Protein AF-A0A958FQG0-F1 (afdb_monomer_lite)

Structure (mmCIF, N/CA/C/O backbone):
data_AF-A0A958FQG0-F1
#
_entry.id   AF-A0A958FQG0-F1
#
loop_
_atom_site.group_PDB
_atom_site.id
_atom_site.type_symbol
_atom_site.label_atom_id
_atom_site.label_alt_id
_atom_site.label_comp_id
_atom_site.label_asym_id
_atom_site.label_entity_id
_atom_site.label_seq_id
_atom_site.pdbx_PDB_ins_code
_atom_site.Cartn_x
_atom_site.Cartn_y
_atom_site.Cartn_z
_atom_site.occupancy
_atom_site.B_iso_or_equiv
_atom_site.auth_seq_id
_atom_site.auth_comp_id
_atom_site.auth_asym_id
_atom_site.auth_atom_id
_atom_site.pdbx_PDB_model_num
ATOM 1 N N . MET A 1 1 ? -2.776 20.178 32.413 1.00 52.12 1 MET A N 1
ATOM 2 C CA . MET A 1 1 ? -3.729 19.275 31.734 1.00 52.12 1 MET A CA 1
ATOM 3 C C . MET A 1 1 ? -2.965 18.573 30.628 1.00 52.12 1 MET A C 1
ATOM 5 O O . MET A 1 1 ? -2.320 19.268 29.855 1.00 52.12 1 MET A O 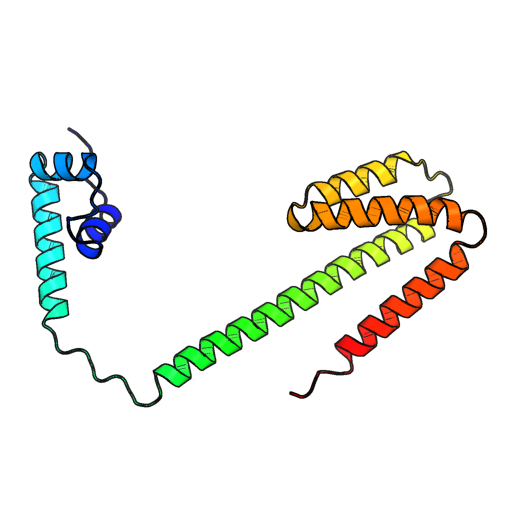1
ATOM 9 N N . ARG A 1 2 ? -2.930 17.236 30.614 1.00 77.69 2 ARG A N 1
ATOM 10 C CA . ARG A 1 2 ? -2.395 16.490 29.461 1.00 77.69 2 ARG A CA 1
ATOM 11 C C . ARG A 1 2 ? -3.427 16.570 28.328 1.00 77.69 2 ARG A C 1
ATOM 13 O O . ARG A 1 2 ? -4.616 16.647 28.629 1.00 77.69 2 ARG A O 1
ATOM 20 N N . ALA A 1 3 ? -2.978 16.601 27.076 1.00 94.31 3 ALA A N 1
ATOM 21 C CA . ALA A 1 3 ? -3.877 16.537 25.923 1.00 94.31 3 ALA A CA 1
ATOM 22 C C . ALA A 1 3 ? -4.661 15.210 25.934 1.00 94.31 3 ALA A C 1
ATOM 24 O O . ALA A 1 3 ? -4.135 14.198 26.403 1.00 94.31 3 ALA A O 1
ATOM 25 N N . HIS A 1 4 ? -5.914 15.236 25.474 1.00 97.81 4 HIS A N 1
ATOM 26 C CA . HIS A 1 4 ? -6.732 14.035 25.279 1.00 97.81 4 HIS A CA 1
ATOM 27 C C . HIS A 1 4 ? -6.215 13.215 24.089 1.00 97.81 4 HIS A C 1
ATOM 29 O O . HIS A 1 4 ? -5.523 13.756 23.227 1.00 97.81 4 HIS A O 1
ATOM 35 N N . LEU A 1 5 ? -6.553 11.923 24.060 1.00 97.31 5 LEU A N 1
ATOM 36 C CA . LEU A 1 5 ? -6.308 11.064 22.899 1.00 97.31 5 LEU A CA 1
ATOM 37 C C . LEU A 1 5 ? -7.131 11.545 21.698 1.00 97.31 5 LEU A C 1
ATOM 39 O O . LEU A 1 5 ? -8.229 12.077 21.881 1.00 97.31 5 LEU A O 1
ATOM 43 N N . THR A 1 6 ? -6.601 11.360 20.491 1.00 97.56 6 THR A N 1
ATOM 44 C CA . THR A 1 6 ? -7.351 11.642 19.260 1.00 97.56 6 THR A CA 1
ATOM 45 C C . THR A 1 6 ? -8.361 10.532 18.976 1.00 97.56 6 THR A C 1
ATOM 47 O O . THR A 1 6 ? -8.247 9.426 19.511 1.00 97.56 6 THR A O 1
ATOM 50 N N . ASP A 1 7 ? -9.350 10.812 18.128 1.00 97.38 7 ASP A N 1
ATOM 51 C CA . ASP A 1 7 ? -10.359 9.817 17.755 1.00 97.38 7 ASP A CA 1
ATOM 52 C C . ASP A 1 7 ? -9.730 8.589 17.083 1.00 97.38 7 ASP A C 1
ATOM 54 O O . ASP A 1 7 ? -10.146 7.467 17.363 1.00 97.38 7 ASP A O 1
ATOM 58 N N . GLU A 1 8 ? -8.672 8.776 16.291 1.00 96.25 8 GLU A N 1
ATOM 59 C CA . GLU A 1 8 ? -7.933 7.687 15.646 1.00 96.25 8 GLU A CA 1
ATOM 60 C C . GLU A 1 8 ? -7.282 6.760 16.680 1.00 96.25 8 GLU A C 1
ATOM 62 O O . GLU A 1 8 ? -7.402 5.542 16.579 1.00 96.25 8 GLU A O 1
ATOM 67 N N . GLN A 1 9 ? -6.654 7.325 17.718 1.00 96.06 9 GLN A N 1
ATOM 68 C CA . GLN A 1 9 ? -6.053 6.542 18.803 1.00 96.06 9 GLN A CA 1
ATOM 69 C C . GLN A 1 9 ? -7.119 5.798 19.613 1.00 96.06 9 GLN A C 1
ATOM 71 O O . GLN A 1 9 ? -6.932 4.645 19.994 1.00 96.06 9 GLN A O 1
ATOM 76 N N . LEU A 1 10 ? -8.251 6.452 19.889 1.00 97.06 10 LEU A N 1
ATOM 77 C CA . LEU A 1 10 ? -9.376 5.833 20.589 1.00 97.06 10 LEU A CA 1
ATOM 78 C C . LEU A 1 10 ? -9.968 4.669 19.786 1.00 97.06 10 LEU A C 1
ATOM 80 O O . LEU A 1 10 ? -10.309 3.646 20.380 1.00 97.06 10 LEU A O 1
ATOM 84 N N . GLN A 1 11 ? -10.072 4.810 18.463 1.00 95.25 11 GLN A N 1
ATOM 85 C CA . GLN A 1 11 ? -10.548 3.761 17.567 1.00 95.25 11 GLN A CA 1
ATOM 86 C C . GLN A 1 11 ? -9.555 2.593 17.490 1.00 95.25 11 GLN A C 1
ATOM 88 O O . GLN A 1 11 ? -9.954 1.447 17.671 1.00 95.25 11 GLN A O 1
ATOM 93 N N . GLU A 1 12 ? -8.258 2.871 17.360 1.00 94.88 12 GLU A N 1
ATOM 94 C CA . GLU A 1 12 ? -7.207 1.845 17.350 1.00 94.88 12 GLU A CA 1
ATOM 95 C C . GLU A 1 12 ? -7.197 0.992 18.636 1.00 94.88 12 GLU A C 1
ATOM 97 O O . GLU A 1 12 ? -7.002 -0.224 18.586 1.00 94.88 12 GLU A O 1
ATOM 102 N N . ILE A 1 13 ? -7.472 1.605 19.795 1.00 95.88 13 ILE A N 1
ATOM 103 C CA . ILE A 1 13 ? -7.619 0.909 21.089 1.00 95.88 13 ILE A CA 1
ATOM 104 C C . ILE A 1 13 ? -8.844 -0.017 21.113 1.00 95.88 13 ILE A C 1
ATOM 106 O O . ILE A 1 13 ? -8.856 -1.019 21.834 1.00 95.88 13 ILE A O 1
ATOM 110 N N . VAL A 1 14 ? -9.912 0.346 20.404 1.00 96.00 14 VAL A N 1
ATOM 111 C CA . VAL A 1 14 ? -11.143 -0.452 20.322 1.00 96.00 14 VAL A CA 1
ATOM 112 C C . VAL A 1 14 ? -10.948 -1.624 19.363 1.00 96.00 14 VAL A C 1
ATOM 114 O O . VAL A 1 14 ? -11.380 -2.727 19.691 1.00 96.00 14 VAL A O 1
ATOM 117 N N . ASP A 1 15 ? -10.253 -1.401 18.248 1.00 93.44 15 ASP A N 1
ATOM 118 C CA . ASP A 1 15 ? -10.048 -2.391 17.187 1.00 93.44 15 ASP A CA 1
ATOM 119 C C . ASP A 1 15 ? -9.046 -3.497 17.573 1.00 93.44 15 ASP A C 1
ATOM 121 O O . ASP A 1 15 ? -9.257 -4.661 17.236 1.00 93.44 15 ASP A O 1
ATOM 125 N N . ASN A 1 16 ? -7.974 -3.173 18.308 1.00 90.50 16 ASN A N 1
ATOM 126 C CA . ASN A 1 16 ? -6.893 -4.126 18.623 1.00 90.50 16 ASN A CA 1
ATOM 127 C C . ASN A 1 16 ? -7.107 -4.977 19.889 1.00 90.50 16 ASN A C 1
ATOM 129 O O . ASN A 1 16 ? -6.245 -5.795 20.225 1.00 90.50 16 ASN A O 1
ATOM 133 N N . ASP A 1 17 ? -8.232 -4.784 20.587 1.00 75.56 17 ASP A N 1
ATOM 134 C CA . ASP A 1 17 ? -8.474 -5.256 21.957 1.00 75.56 17 ASP A CA 1
ATOM 135 C C . ASP A 1 17 ? -7.384 -4.760 22.950 1.00 75.56 17 ASP A C 1
ATOM 137 O O . ASP A 1 17 ? -6.263 -4.404 22.587 1.00 75.56 17 ASP A O 1
ATOM 141 N N . LEU A 1 18 ? -7.672 -4.672 24.254 1.00 74.00 18 LEU A N 1
ATOM 142 C CA . LEU A 1 18 ? -6.762 -3.998 25.216 1.00 74.00 18 LEU A CA 1
ATOM 143 C C . LEU A 1 18 ? -5.366 -4.631 25.361 1.00 74.00 18 LEU A C 1
ATOM 145 O O . LEU A 1 18 ? -4.506 -4.065 26.035 1.00 74.00 18 LEU A O 1
ATOM 149 N N . GLN A 1 19 ? -5.144 -5.809 24.783 1.00 79.12 19 GLN A N 1
ATOM 150 C CA . GLN A 1 19 ? -3.946 -6.612 25.012 1.00 79.12 19 GLN A CA 1
ATOM 151 C C . GLN A 1 19 ? -2.683 -6.008 24.388 1.00 79.12 19 GLN A C 1
ATOM 153 O O . GLN A 1 19 ? -1.595 -6.245 24.906 1.00 79.12 19 GLN A O 1
ATOM 158 N N . ASN A 1 20 ? -2.822 -5.193 23.338 1.00 85.56 20 ASN A N 1
ATOM 159 C CA . ASN A 1 20 ? -1.689 -4.627 22.595 1.00 85.56 20 ASN A CA 1
ATOM 160 C C . ASN A 1 20 ? -1.551 -3.106 22.747 1.00 85.56 20 ASN A C 1
ATOM 162 O O . ASN A 1 20 ? -0.845 -2.466 21.973 1.00 85.56 20 ASN A O 1
ATOM 166 N N . VAL A 1 21 ? -2.224 -2.510 23.732 1.00 89.75 21 VAL A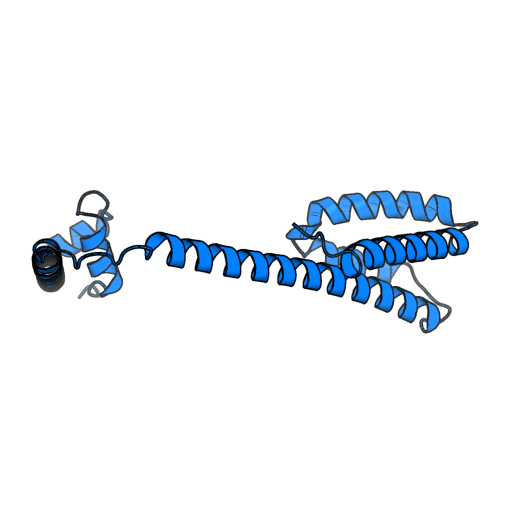 N 1
ATOM 167 C CA . VAL A 1 21 ? -2.178 -1.060 23.941 1.00 89.75 21 VAL A CA 1
ATOM 168 C C . VAL A 1 21 ? -0.871 -0.671 24.628 1.00 89.75 21 VAL A C 1
ATOM 170 O O . VAL A 1 21 ? -0.484 -1.262 25.638 1.00 89.75 21 VAL A O 1
ATOM 173 N N . GLU A 1 22 ? -0.207 0.361 24.106 1.00 93.81 22 GLU A N 1
ATOM 174 C CA . GLU A 1 22 ? 1.016 0.899 24.697 1.00 93.81 22 GLU A CA 1
ATOM 175 C C . GLU A 1 22 ? 0.810 1.263 26.185 1.00 93.81 22 GLU A C 1
ATOM 177 O O . GLU A 1 22 ? -0.234 1.812 26.565 1.00 93.81 22 GLU A O 1
ATOM 182 N N . PRO A 1 23 ? 1.795 0.999 27.064 1.00 93.94 23 PRO A N 1
ATOM 183 C CA . PRO A 1 23 ? 1.649 1.215 28.506 1.00 93.94 23 PRO A CA 1
ATOM 184 C C . PRO A 1 23 ? 1.337 2.676 28.865 1.00 93.94 23 PRO A C 1
ATOM 186 O O . PRO A 1 23 ? 0.618 2.931 29.832 1.00 93.94 23 PRO A O 1
ATOM 189 N N . GLU A 1 24 ? 1.824 3.633 28.070 1.00 94.69 24 GLU A N 1
ATOM 190 C CA . GLU A 1 24 ? 1.555 5.065 28.242 1.00 94.69 24 GLU A CA 1
ATOM 191 C C . GLU A 1 24 ? 0.078 5.409 28.009 1.00 94.69 24 GLU A C 1
ATOM 193 O O . GLU A 1 24 ? -0.525 6.154 28.789 1.00 94.69 24 GLU A O 1
ATOM 198 N N . ILE A 1 25 ? -0.533 4.814 26.982 1.00 94.94 25 ILE A N 1
ATOM 199 C CA . ILE A 1 25 ? -1.955 4.976 26.666 1.00 94.94 25 ILE A CA 1
ATOM 200 C C . ILE A 1 25 ? -2.806 4.342 27.766 1.00 94.94 25 ILE A C 1
ATOM 202 O O . ILE A 1 25 ? -3.765 4.953 28.240 1.00 94.94 25 ILE A O 1
ATOM 206 N N . ASN A 1 26 ? -2.433 3.154 28.247 1.00 94.19 26 ASN A N 1
ATOM 207 C CA . ASN A 1 26 ? -3.147 2.511 29.349 1.00 94.19 26 ASN A CA 1
ATOM 208 C C . ASN A 1 26 ? -3.083 3.363 30.635 1.00 94.19 26 ASN A C 1
ATOM 210 O O . ASN A 1 26 ? -4.098 3.587 31.296 1.00 94.19 26 ASN A O 1
ATOM 214 N N . GLN A 1 27 ? -1.915 3.935 30.950 1.00 95.00 27 GLN A N 1
ATOM 215 C CA . GLN A 1 27 ? -1.771 4.883 32.058 1.00 95.00 27 GLN A CA 1
ATOM 216 C C . GLN A 1 27 ? -2.622 6.152 31.851 1.00 95.00 27 GLN A C 1
ATOM 218 O O . GLN A 1 27 ? -3.194 6.689 32.809 1.00 95.00 27 GLN A O 1
ATOM 223 N N . HIS A 1 28 ? -2.738 6.644 30.613 1.00 96.38 28 HIS A N 1
ATOM 224 C CA . HIS A 1 28 ? -3.623 7.760 30.285 1.00 96.38 28 HIS A CA 1
ATOM 225 C C . HIS A 1 28 ? -5.089 7.404 30.556 1.00 96.38 28 HIS A C 1
ATOM 227 O O . HIS A 1 28 ? -5.767 8.152 31.255 1.00 96.38 28 HIS A O 1
ATOM 233 N N . LEU A 1 29 ? -5.571 6.252 30.084 1.00 95.81 29 LEU A N 1
ATOM 234 C CA . LEU A 1 29 ? -6.950 5.804 30.313 1.00 95.81 29 LEU A CA 1
ATOM 235 C C . LEU A 1 29 ? -7.258 5.655 31.812 1.00 95.81 29 LEU A C 1
ATOM 237 O O . LEU A 1 29 ? -8.305 6.098 32.281 1.00 95.81 29 LEU A O 1
ATOM 241 N N . GLN A 1 30 ? -6.311 5.146 32.604 1.00 95.81 30 GLN A N 1
ATOM 242 C CA . GLN A 1 30 ? -6.467 5.046 34.061 1.00 95.81 30 GLN A CA 1
ATOM 243 C C . GLN A 1 30 ? -6.596 6.407 34.766 1.00 95.81 30 GLN A C 1
ATOM 245 O O . GLN A 1 30 ? -7.187 6.482 35.842 1.00 95.81 30 GLN A O 1
ATOM 250 N N . SER A 1 31 ? -6.047 7.479 34.187 1.00 96.88 31 SER A N 1
ATOM 251 C CA . SER A 1 31 ? -6.017 8.814 34.805 1.00 96.88 31 SER A CA 1
ATOM 252 C C . SER A 1 31 ? -6.988 9.823 34.184 1.00 96.88 31 SER A C 1
ATOM 254 O O . SER A 1 31 ? -7.321 10.822 34.824 1.00 96.88 31 SER A O 1
ATOM 256 N N . CYS A 1 32 ? -7.471 9.581 32.965 1.00 97.81 32 CYS A N 1
ATOM 257 C CA . CYS A 1 32 ? -8.321 10.494 32.212 1.00 97.81 32 CYS A CA 1
ATOM 258 C C . CYS A 1 32 ? -9.736 9.927 32.046 1.00 97.81 32 CYS A C 1
ATOM 260 O O . CYS A 1 32 ? -10.010 9.114 31.161 1.00 97.81 32 CYS A O 1
ATOM 262 N N . TRP A 1 33 ? -10.664 10.401 32.882 1.00 97.50 33 TRP A N 1
ATOM 263 C CA . TRP A 1 33 ? -12.060 9.953 32.860 1.00 97.50 33 TRP A CA 1
ATOM 264 C C . TRP A 1 33 ? -12.743 10.170 31.499 1.00 97.50 33 TRP A C 1
ATOM 266 O O . TRP A 1 33 ? -13.483 9.300 31.048 1.00 97.50 33 TRP A O 1
ATOM 276 N N . HIS A 1 34 ? -12.458 11.287 30.820 1.00 97.56 34 HIS A N 1
ATOM 277 C CA . HIS A 1 34 ? -13.062 11.612 29.525 1.00 97.56 34 HIS A CA 1
ATOM 278 C C . HIS A 1 34 ? -12.710 10.584 28.440 1.00 97.56 34 HIS A C 1
ATOM 280 O O . HIS A 1 34 ? -13.611 10.002 27.840 1.00 97.56 34 HIS A O 1
ATOM 286 N N . CYS A 1 35 ? -11.419 10.290 28.253 1.00 97.62 35 CYS A N 1
ATOM 287 C CA . CYS A 1 35 ? -10.973 9.316 27.255 1.00 97.62 35 CYS A CA 1
ATOM 288 C C . CYS A 1 35 ? -11.477 7.904 27.583 1.00 97.62 35 CYS A C 1
ATOM 290 O O . CYS A 1 35 ? -11.895 7.175 26.690 1.00 97.62 35 CYS A O 1
ATOM 292 N N . THR A 1 36 ? -11.541 7.536 28.867 1.00 97.62 36 THR A N 1
ATOM 293 C CA . THR A 1 36 ? -12.136 6.259 29.289 1.00 97.62 36 THR A CA 1
ATOM 294 C C . THR A 1 36 ? -13.619 6.155 28.936 1.00 97.62 36 THR A C 1
ATOM 296 O O . THR A 1 36 ? -14.055 5.108 28.460 1.00 97.62 36 THR A O 1
ATOM 299 N N . GLN A 1 37 ? -14.398 7.225 29.120 1.00 98.38 37 GLN A N 1
ATOM 300 C CA . GLN A 1 37 ? -15.801 7.247 28.695 1.00 98.38 37 GLN A CA 1
ATOM 301 C C . GLN A 1 37 ? -15.940 7.124 27.171 1.00 98.38 37 GLN A C 1
ATOM 303 O O . GLN A 1 37 ? -16.784 6.360 26.710 1.00 98.38 37 GLN A O 1
ATOM 308 N N . GLN A 1 38 ? -15.095 7.802 26.388 1.00 98.12 38 GLN A N 1
ATOM 309 C CA . GLN A 1 38 ? -15.124 7.700 24.923 1.00 98.12 38 GLN A CA 1
ATOM 310 C C . GLN A 1 38 ? -14.796 6.282 24.432 1.00 98.12 38 GLN A C 1
ATOM 312 O O . GLN A 1 38 ? -15.541 5.731 23.625 1.00 98.12 38 GLN A O 1
ATOM 317 N N . VAL A 1 39 ? -13.759 5.634 24.983 1.00 97.50 39 VAL A N 1
ATOM 318 C CA . VAL A 1 39 ? -13.450 4.226 24.659 1.00 97.50 39 VAL A CA 1
ATOM 319 C C . VAL A 1 39 ? -14.635 3.313 24.988 1.00 97.50 39 VAL A C 1
ATOM 321 O O . VAL A 1 39 ? -14.971 2.426 24.207 1.00 97.50 39 VAL A O 1
ATOM 324 N N . GLN A 1 40 ? -15.302 3.519 26.129 1.00 97.06 40 GLN A N 1
ATOM 325 C CA . GLN A 1 40 ? -16.489 2.737 26.495 1.00 97.06 40 GLN A CA 1
ATOM 326 C C . GLN A 1 40 ? -17.647 2.941 25.509 1.00 97.06 40 GLN A C 1
ATOM 328 O O . GLN A 1 40 ? -18.314 1.969 25.156 1.00 97.06 40 GLN A O 1
ATOM 333 N N . GLN A 1 41 ? -17.865 4.170 25.034 1.00 97.69 41 GLN A N 1
ATOM 334 C CA . GLN A 1 41 ? -18.877 4.473 24.019 1.00 97.69 41 GLN A CA 1
ATOM 335 C C . GLN A 1 41 ? -18.565 3.789 22.685 1.00 97.69 41 GLN A C 1
ATOM 337 O O . GLN A 1 41 ? -19.437 3.118 22.136 1.00 97.69 41 GLN A O 1
ATOM 342 N N . TYR A 1 42 ? -17.325 3.873 22.197 1.00 97.19 42 TYR A N 1
ATOM 343 C CA . TYR A 1 42 ? -16.920 3.178 20.972 1.00 97.19 42 TYR A CA 1
ATOM 344 C C . TYR A 1 42 ? -17.035 1.659 21.098 1.00 97.19 42 TYR A C 1
ATOM 346 O O . TYR A 1 42 ? -17.543 1.015 20.184 1.00 97.19 42 TYR A O 1
ATOM 354 N N . ARG A 1 43 ? -16.687 1.074 22.250 1.00 95.88 43 ARG A N 1
ATOM 355 C CA . ARG A 1 43 ? -16.922 -0.360 22.503 1.00 95.88 43 ARG A CA 1
ATOM 356 C C . ARG A 1 43 ? -18.394 -0.730 22.498 1.00 95.88 43 ARG A C 1
ATOM 358 O O . ARG A 1 43 ? -18.751 -1.785 21.985 1.00 95.88 43 ARG A O 1
ATOM 365 N N . MET A 1 44 ? -19.247 0.111 23.076 1.00 96.44 44 MET A N 1
ATOM 366 C CA . MET A 1 44 ? -20.688 -0.117 23.066 1.00 96.44 44 MET A CA 1
ATOM 367 C C . MET A 1 44 ? -21.236 -0.095 21.636 1.00 96.44 44 MET A C 1
ATOM 369 O O . MET A 1 44 ? -21.997 -0.988 21.278 1.00 96.44 44 MET A O 1
ATOM 373 N N . ILE A 1 45 ? -20.819 0.873 20.816 1.00 96.00 45 ILE A N 1
ATOM 374 C CA . ILE A 1 45 ? -21.205 0.956 19.400 1.00 96.00 45 ILE A CA 1
ATOM 375 C C . ILE A 1 45 ? -20.687 -0.262 18.631 1.00 96.00 45 ILE A C 1
ATOM 377 O O . ILE A 1 45 ? -21.470 -0.925 17.963 1.00 96.00 45 ILE A O 1
ATOM 381 N N . SER A 1 46 ? -19.402 -0.596 18.774 1.00 94.75 46 SER A N 1
ATOM 382 C CA . SER A 1 46 ? -18.787 -1.768 18.139 1.00 94.75 46 SER A CA 1
ATOM 383 C C . SER A 1 46 ? -19.532 -3.057 18.496 1.00 94.75 46 SER A C 1
ATOM 385 O O . SER A 1 46 ? -19.847 -3.852 17.617 1.00 94.75 46 SER A O 1
ATOM 387 N N . LYS A 1 47 ? -19.937 -3.218 19.762 1.00 94.56 47 LYS A N 1
ATOM 388 C CA . LYS A 1 47 ? -20.752 -4.356 20.195 1.00 94.56 47 LYS A CA 1
ATOM 389 C C . LYS A 1 47 ? -22.138 -4.376 19.546 1.00 94.56 47 LYS A C 1
ATOM 391 O O . LYS A 1 47 ? -22.561 -5.426 19.085 1.00 94.56 47 LYS A O 1
ATOM 396 N N . ILE A 1 48 ? -22.832 -3.237 19.493 1.00 95.31 48 ILE A N 1
ATOM 397 C CA . ILE A 1 48 ? -24.143 -3.142 18.827 1.00 95.31 48 ILE A CA 1
ATOM 398 C C . ILE A 1 48 ? -24.020 -3.526 17.349 1.00 95.31 48 ILE A C 1
ATOM 400 O O . ILE A 1 48 ? -24.862 -4.257 16.844 1.00 95.31 48 ILE A O 1
ATOM 404 N N . LEU A 1 49 ? -22.962 -3.068 16.675 1.00 92.75 49 LEU A N 1
ATOM 405 C CA . LEU A 1 49 ? -22.692 -3.403 15.277 1.00 92.75 49 LEU A CA 1
ATOM 406 C C . LEU A 1 49 ? -22.296 -4.873 15.088 1.00 92.75 49 LEU A C 1
ATOM 408 O O . LEU A 1 49 ? -22.627 -5.458 14.065 1.00 92.75 49 LEU A O 1
ATOM 412 N N . ALA A 1 50 ? -21.602 -5.472 16.057 1.00 92.62 50 ALA A N 1
ATOM 413 C CA . ALA A 1 50 ? -21.239 -6.887 16.028 1.00 92.62 50 ALA A CA 1
ATOM 414 C C . ALA A 1 50 ? -22.443 -7.816 16.268 1.00 92.62 50 ALA A C 1
ATOM 416 O O . ALA A 1 50 ? -22.459 -8.936 15.761 1.00 92.62 50 ALA A O 1
ATOM 417 N N . ASP A 1 51 ? -23.431 -7.355 17.039 1.00 94.44 51 ASP A N 1
ATOM 418 C CA . ASP A 1 51 ? -24.668 -8.089 17.324 1.00 94.44 51 ASP A CA 1
ATOM 419 C C . ASP A 1 51 ? -25.720 -7.938 16.197 1.00 94.44 51 ASP A C 1
ATOM 421 O O . ASP A 1 51 ? -26.686 -8.705 16.154 1.00 94.44 51 ASP A O 1
ATOM 425 N N . ASP A 1 52 ? -25.554 -6.971 15.286 1.00 93.81 52 ASP A N 1
ATOM 426 C CA . ASP A 1 52 ? -26.433 -6.783 14.127 1.00 93.81 52 ASP A CA 1
ATOM 427 C C . ASP A 1 52 ? -26.187 -7.917 13.109 1.00 93.81 52 ASP A C 1
ATOM 429 O O . ASP A 1 52 ? -25.034 -8.154 12.730 1.00 93.81 52 ASP A O 1
ATOM 433 N N . PRO A 1 53 ? -27.215 -8.673 12.668 1.00 92.12 53 PRO A N 1
ATOM 434 C CA . PRO A 1 53 ? -27.035 -9.694 11.645 1.00 92.12 53 PRO A CA 1
ATOM 435 C C . PRO A 1 53 ? -26.349 -9.105 10.413 1.00 92.12 53 PRO A C 1
ATOM 437 O O . PRO A 1 53 ? -26.872 -8.201 9.760 1.00 92.12 53 PRO A O 1
ATOM 440 N N . ALA A 1 54 ? -25.182 -9.660 10.078 1.00 89.50 54 ALA A N 1
ATOM 441 C CA . ALA A 1 54 ? -24.470 -9.276 8.873 1.00 89.50 54 ALA A CA 1
ATOM 442 C C . ALA A 1 54 ? -25.413 -9.400 7.660 1.00 89.50 54 ALA A C 1
ATOM 444 O O . ALA A 1 54 ? -26.108 -10.416 7.530 1.00 89.50 54 ALA A O 1
ATOM 445 N N . PRO A 1 55 ? -25.460 -8.390 6.774 1.00 91.00 55 PRO A N 1
ATOM 446 C CA . PRO A 1 55 ? -26.273 -8.475 5.573 1.00 91.00 55 PRO A CA 1
ATOM 447 C C . PRO A 1 55 ? -25.833 -9.680 4.738 1.00 91.00 55 PRO A C 1
ATOM 449 O O . PRO A 1 55 ? -24.641 -9.984 4.645 1.00 91.00 55 PRO A O 1
ATOM 452 N N . GLU A 1 56 ? -26.794 -10.365 4.116 1.00 95.25 56 GLU A N 1
ATOM 453 C CA . GLU A 1 56 ? -26.483 -11.464 3.204 1.00 95.25 56 GLU A CA 1
ATOM 454 C C . GLU A 1 56 ? -25.587 -10.953 2.072 1.00 95.25 56 GLU A C 1
ATOM 456 O O . GLU A 1 56 ? -25.934 -10.015 1.349 1.00 95.25 56 GLU A O 1
ATOM 461 N N . ILE A 1 57 ? -24.415 -11.573 1.921 1.00 94.88 57 ILE A N 1
ATOM 462 C CA . ILE A 1 57 ? -23.487 -11.243 0.843 1.00 94.88 57 ILE A CA 1
ATOM 463 C C . ILE A 1 57 ? -24.104 -11.757 -0.466 1.00 94.88 57 ILE A C 1
ATOM 465 O O . ILE A 1 57 ? -24.349 -12.963 -0.578 1.00 94.88 57 ILE A O 1
ATOM 469 N N . PRO A 1 58 ? -24.342 -10.894 -1.473 1.00 96.12 58 PRO A N 1
ATOM 470 C CA . PRO A 1 58 ? -24.889 -11.334 -2.749 1.00 96.12 58 PRO A CA 1
ATOM 471 C C . PRO A 1 58 ? -24.006 -12.401 -3.404 1.00 96.12 58 PRO A C 1
ATOM 473 O O . PRO A 1 58 ? -22.773 -12.326 -3.358 1.00 96.12 58 PRO A O 1
ATOM 476 N N . ALA A 1 59 ? -24.628 -13.377 -4.066 1.00 96.56 59 ALA A N 1
ATOM 477 C CA . ALA A 1 59 ? -23.899 -14.384 -4.830 1.00 96.56 59 ALA A CA 1
ATOM 478 C C . ALA A 1 59 ? -22.984 -13.717 -5.879 1.00 96.56 59 ALA A C 1
ATOM 480 O O . ALA A 1 59 ? -23.411 -12.814 -6.598 1.00 96.56 59 ALA A O 1
ATOM 481 N N . GLY A 1 60 ? -21.722 -14.153 -5.952 1.00 96.12 60 GLY A N 1
ATOM 482 C CA . GLY A 1 60 ? -20.716 -13.605 -6.873 1.00 96.12 60 GLY A CA 1
ATOM 483 C C . GLY A 1 60 ? -20.028 -12.315 -6.409 1.00 96.12 60 GLY A C 1
ATOM 484 O O . GLY A 1 60 ? -19.175 -11.799 -7.126 1.00 96.12 60 GLY A O 1
ATOM 485 N N . PHE A 1 61 ? -20.338 -11.790 -5.215 1.00 96.06 61 PHE A N 1
ATOM 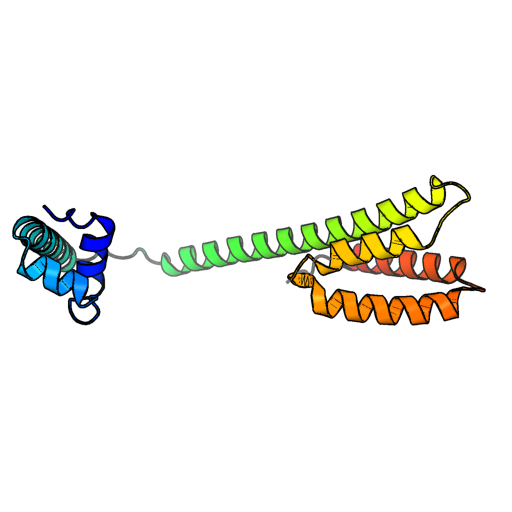486 C CA . PHE A 1 61 ? -19.650 -10.607 -4.678 1.00 96.06 61 PHE A CA 1
ATOM 487 C C . PHE A 1 61 ? -18.131 -10.814 -4.572 1.00 96.06 61 PHE A C 1
ATOM 489 O O . PHE A 1 61 ? -17.363 -9.962 -5.011 1.00 96.06 61 PHE A O 1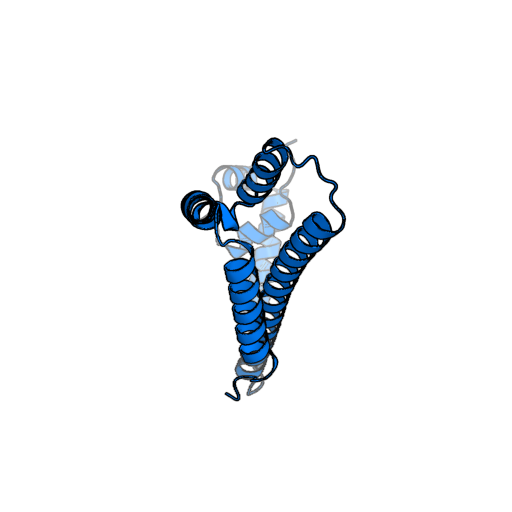
ATOM 496 N N . ALA A 1 62 ? -17.694 -11.958 -4.033 1.00 95.12 62 ALA A N 1
ATOM 497 C CA . ALA A 1 62 ? -16.272 -12.275 -3.906 1.00 95.12 62 ALA A CA 1
ATOM 498 C C . ALA A 1 62 ? -15.575 -12.324 -5.276 1.00 95.12 62 ALA A C 1
ATOM 500 O O . ALA A 1 62 ? -14.518 -11.719 -5.441 1.00 95.12 62 ALA A O 1
ATOM 501 N N . ASP A 1 63 ? -16.206 -12.959 -6.269 1.00 96.50 63 ASP A N 1
ATOM 502 C CA . ASP A 1 63 ? -15.678 -13.035 -7.634 1.00 96.50 63 ASP A CA 1
ATOM 503 C C . ASP A 1 63 ? -15.556 -11.643 -8.261 1.00 96.50 63 ASP A C 1
ATOM 505 O O . ASP A 1 63 ? -14.529 -11.319 -8.852 1.00 96.50 63 ASP A O 1
ATOM 509 N N . ALA A 1 64 ? -16.560 -10.781 -8.071 1.00 95.19 64 ALA A N 1
ATOM 510 C CA . ALA A 1 64 ? -16.536 -9.408 -8.567 1.00 95.19 64 ALA A CA 1
ATOM 511 C C . ALA A 1 64 ? -15.423 -8.569 -7.915 1.00 95.19 64 ALA A C 1
ATOM 513 O O . ALA A 1 64 ? -14.739 -7.809 -8.604 1.00 95.19 64 ALA A O 1
ATOM 514 N N . VAL A 1 65 ? -15.207 -8.716 -6.601 1.00 94.75 65 VAL A N 1
ATOM 515 C CA . VAL A 1 65 ? -14.123 -8.029 -5.880 1.00 94.75 65 VAL A CA 1
ATOM 516 C C . VAL A 1 65 ? -12.758 -8.505 -6.376 1.00 94.75 65 VAL A C 1
ATOM 518 O O . VAL A 1 65 ? -11.911 -7.676 -6.708 1.00 94.75 65 VAL A O 1
ATOM 521 N N . VAL A 1 66 ? -12.552 -9.820 -6.484 1.00 94.88 66 VAL A N 1
ATOM 522 C CA . VAL A 1 66 ? -11.295 -10.398 -6.984 1.00 94.88 66 VAL A CA 1
ATOM 523 C C . VAL A 1 66 ? -11.037 -9.960 -8.422 1.00 94.88 66 VAL A C 1
ATOM 525 O O . VAL A 1 66 ? -9.945 -9.492 -8.733 1.00 94.88 66 VAL A O 1
ATOM 528 N N . GLN A 1 67 ? -12.047 -10.022 -9.290 1.00 94.31 67 GLN A N 1
ATOM 529 C CA . GLN A 1 67 ? -11.927 -9.576 -10.674 1.00 94.31 67 GLN A CA 1
ATOM 530 C C . GLN A 1 67 ? -11.543 -8.093 -10.758 1.00 94.31 67 GLN A C 1
ATOM 532 O O . GLN A 1 67 ? -10.721 -7.713 -11.591 1.00 94.31 67 GLN A O 1
ATOM 537 N N . HIS A 1 68 ? -12.088 -7.249 -9.880 1.00 91.44 68 HIS A N 1
ATOM 538 C CA . HIS A 1 68 ? -11.730 -5.834 -9.842 1.00 91.44 68 HIS A CA 1
ATOM 539 C C . HIS A 1 68 ? -10.271 -5.603 -9.418 1.00 91.44 68 HIS A C 1
ATOM 541 O O . HIS A 1 68 ? -9.607 -4.724 -9.972 1.00 91.44 68 HIS A O 1
ATOM 547 N N . ILE A 1 69 ? -9.761 -6.398 -8.472 1.00 89.00 69 ILE A N 1
ATOM 548 C CA . ILE A 1 69 ? -8.353 -6.354 -8.049 1.00 89.00 69 ILE A CA 1
ATOM 549 C C . ILE A 1 69 ? -7.444 -6.770 -9.210 1.00 89.00 69 ILE A C 1
ATOM 551 O O . ILE A 1 69 ? -6.547 -6.009 -9.565 1.00 89.00 69 ILE A O 1
ATOM 555 N N . VAL A 1 70 ? -7.740 -7.895 -9.868 1.00 89.81 70 VAL A N 1
ATOM 556 C CA . VAL A 1 70 ? -6.955 -8.404 -11.008 1.00 89.81 70 VAL A CA 1
ATOM 557 C C . VAL A 1 70 ? -6.892 -7.378 -12.142 1.00 89.81 70 VAL A C 1
ATOM 559 O O . VAL A 1 70 ? -5.809 -7.038 -12.610 1.00 89.81 70 VAL A O 1
ATOM 562 N N . ILE A 1 71 ? -8.029 -6.792 -12.534 1.00 88.25 71 ILE A N 1
ATOM 563 C CA . ILE A 1 71 ? -8.068 -5.765 -13.592 1.00 88.25 71 ILE A CA 1
ATOM 564 C C . ILE A 1 71 ? -7.206 -4.548 -13.221 1.00 88.25 71 ILE A C 1
ATOM 566 O O . ILE A 1 71 ? -6.544 -3.950 -14.078 1.00 88.25 71 ILE A O 1
ATOM 570 N N . ARG A 1 72 ? -7.223 -4.140 -11.947 1.00 84.06 72 ARG A N 1
ATOM 571 C CA . ARG A 1 72 ? -6.425 -3.006 -11.471 1.00 84.06 72 ARG A CA 1
ATOM 572 C C . ARG A 1 72 ? -4.931 -3.321 -11.507 1.00 84.06 72 ARG A C 1
ATOM 574 O O . ARG A 1 72 ? -4.157 -2.447 -11.900 1.00 84.06 72 ARG A O 1
ATOM 581 N N . GLU A 1 73 ? -4.543 -4.529 -11.117 1.00 82.81 73 GLU A N 1
ATOM 582 C CA . GLU A 1 73 ? -3.154 -4.988 -11.133 1.00 82.81 73 GLU A CA 1
ATOM 583 C C . GLU A 1 73 ? -2.616 -5.099 -12.561 1.00 82.81 73 GLU A C 1
ATOM 585 O O . GLU A 1 73 ? -1.584 -4.498 -12.852 1.00 82.81 73 GLU A O 1
ATOM 590 N N . GLU A 1 74 ? -3.361 -5.708 -13.486 1.00 85.25 74 GLU A N 1
ATOM 591 C CA . GLU A 1 74 ? -2.970 -5.790 -14.903 1.00 85.25 74 GLU A CA 1
ATOM 592 C C . GLU A 1 74 ? -2.786 -4.404 -15.538 1.00 85.25 74 GLU A C 1
ATOM 594 O O . GLU A 1 74 ? -1.867 -4.165 -16.327 1.00 85.25 74 GLU A O 1
ATOM 599 N N . LYS A 1 75 ? -3.665 -3.449 -15.206 1.00 82.06 75 LYS A N 1
ATOM 600 C CA . LYS A 1 75 ? -3.542 -2.070 -15.697 1.00 82.06 75 LYS A CA 1
ATOM 601 C C . LYS A 1 75 ? -2.309 -1.378 -15.120 1.00 82.06 75 LYS A C 1
ATOM 603 O O . LYS A 1 75 ? -1.665 -0.601 -15.827 1.00 82.06 75 LYS A O 1
ATOM 608 N N . HIS A 1 76 ? -2.007 -1.623 -13.848 1.00 77.25 76 HIS A N 1
ATOM 609 C CA . HIS A 1 76 ? -0.830 -1.065 -13.198 1.00 77.25 76 HIS A CA 1
ATOM 610 C C . HIS A 1 76 ? 0.455 -1.651 -13.792 1.00 77.25 76 HIS A C 1
ATOM 612 O O . HIS A 1 76 ? 1.358 -0.890 -14.124 1.00 77.25 76 HIS A O 1
ATOM 618 N N . GLU A 1 77 ? 0.504 -2.964 -14.017 1.00 78.44 77 GLU A N 1
ATOM 619 C CA . GLU A 1 77 ? 1.624 -3.650 -14.665 1.00 78.44 77 GLU A CA 1
ATOM 620 C C . GLU A 1 77 ? 1.899 -3.067 -16.057 1.00 78.44 77 GLU A C 1
ATOM 622 O O . GLU A 1 77 ? 2.994 -2.566 -16.306 1.00 78.44 77 GLU A O 1
ATOM 627 N N . LYS A 1 78 ? 0.874 -2.968 -16.915 1.00 76.62 78 LYS A N 1
ATOM 628 C CA . LYS A 1 78 ? 1.008 -2.366 -18.255 1.00 76.62 78 LYS A CA 1
ATOM 629 C C . LYS A 1 78 ? 1.472 -0.906 -18.217 1.00 76.62 78 LYS A C 1
ATOM 631 O O . LYS A 1 78 ? 2.230 -0.470 -19.085 1.00 76.62 78 LYS A O 1
ATOM 636 N N . TRP A 1 79 ? 1.018 -0.125 -17.235 1.00 80.31 79 TRP A N 1
ATOM 637 C CA . TRP A 1 79 ? 1.441 1.271 -17.090 1.00 80.31 79 TRP A CA 1
ATOM 638 C C . TRP A 1 79 ? 2.901 1.390 -16.637 1.00 80.31 79 TRP A C 1
ATOM 640 O O . TRP A 1 79 ? 3.641 2.226 -17.163 1.00 80.31 79 TRP A O 1
ATOM 650 N N . VAL A 1 80 ? 3.327 0.542 -15.698 1.00 74.94 80 VAL A N 1
ATOM 651 C CA . VAL A 1 80 ? 4.716 0.481 -15.228 1.00 74.94 80 VAL A CA 1
ATOM 652 C C . VAL A 1 80 ? 5.637 0.040 -16.363 1.00 74.94 80 VAL A C 1
ATOM 654 O O . VAL A 1 80 ? 6.623 0.726 -16.630 1.00 74.94 80 VAL A O 1
ATOM 657 N N . GLU A 1 81 ? 5.286 -1.023 -17.089 1.00 76.62 81 GLU A N 1
ATOM 658 C CA . GLU A 1 81 ? 6.049 -1.485 -18.252 1.00 76.62 81 GLU A CA 1
ATOM 659 C C . GLU A 1 81 ? 6.199 -0.373 -19.294 1.00 76.62 81 GLU A C 1
ATOM 661 O O . GLU A 1 81 ? 7.317 -0.020 -19.676 1.00 76.62 81 GLU A O 1
ATOM 666 N N . SER A 1 82 ? 5.092 0.261 -19.698 1.00 75.56 82 SER A N 1
ATOM 667 C CA . SER A 1 82 ? 5.127 1.355 -20.673 1.00 75.56 82 SER A CA 1
ATOM 668 C C . SER A 1 82 ? 5.969 2.543 -20.199 1.00 75.56 82 SER A C 1
ATOM 670 O O . SER A 1 82 ? 6.609 3.201 -21.022 1.00 75.56 82 SER A O 1
ATOM 672 N N . SER A 1 83 ? 5.978 2.836 -18.898 1.00 73.19 83 SER A N 1
ATOM 673 C CA . SER A 1 83 ? 6.757 3.941 -18.329 1.00 73.19 83 SER A CA 1
ATOM 674 C C . SER A 1 83 ? 8.255 3.635 -18.321 1.00 73.19 83 SER A C 1
ATOM 676 O O . SER A 1 83 ? 9.060 4.512 -18.639 1.00 73.19 83 SER A O 1
ATOM 678 N N . ILE A 1 84 ? 8.636 2.385 -18.036 1.00 76.06 84 ILE A N 1
ATOM 679 C CA . ILE A 1 84 ? 10.032 1.934 -18.101 1.00 76.06 84 ILE A CA 1
ATOM 680 C C . ILE A 1 84 ? 10.543 2.012 -19.543 1.00 76.06 84 ILE A C 1
ATOM 682 O O . ILE A 1 84 ? 11.591 2.613 -19.789 1.00 76.06 84 ILE A O 1
ATOM 686 N N . PHE A 1 85 ? 9.786 1.483 -20.511 1.00 75.81 85 PHE A N 1
ATOM 687 C CA . PHE A 1 85 ? 10.170 1.558 -21.923 1.00 75.81 85 PHE A CA 1
ATOM 688 C C . PHE A 1 85 ? 10.244 3.003 -22.428 1.00 75.81 85 PHE A C 1
ATOM 690 O O . PHE A 1 85 ? 11.205 3.360 -23.111 1.00 75.81 85 PHE A O 1
ATOM 697 N N . GLY A 1 86 ? 9.282 3.852 -22.052 1.00 76.06 86 GLY A N 1
ATOM 698 C CA . GLY A 1 86 ? 9.298 5.276 -22.389 1.00 76.06 86 GLY A CA 1
ATOM 699 C C . GLY A 1 86 ? 10.525 6.002 -21.831 1.00 76.06 86 GLY A C 1
ATOM 700 O O . GLY A 1 86 ? 11.156 6.779 -22.548 1.00 76.06 86 GLY A O 1
ATOM 701 N N . GLY A 1 87 ? 10.910 5.706 -20.586 1.00 74.50 87 GLY A N 1
ATOM 702 C CA . GLY A 1 87 ? 12.108 6.259 -19.952 1.00 74.50 87 GLY A CA 1
ATOM 703 C C . GLY A 1 87 ? 13.402 5.829 -20.646 1.00 74.50 87 GLY A C 1
ATOM 704 O O . GLY A 1 87 ? 14.229 6.676 -20.983 1.00 74.50 87 GLY A O 1
ATOM 705 N N . ILE A 1 88 ? 13.556 4.531 -20.932 1.00 76.38 88 ILE A N 1
ATOM 706 C CA . ILE A 1 88 ? 14.723 4.000 -21.658 1.00 76.38 88 ILE A CA 1
ATOM 707 C C . ILE A 1 88 ? 14.816 4.631 -23.052 1.00 76.38 88 ILE A C 1
ATOM 709 O O . ILE A 1 88 ? 15.884 5.100 -23.451 1.00 76.38 88 ILE A O 1
ATOM 713 N N . PHE A 1 89 ? 13.697 4.705 -23.778 1.00 77.88 89 PHE A N 1
ATOM 714 C CA . PHE A 1 89 ? 13.651 5.325 -25.100 1.00 77.88 89 PHE A CA 1
ATOM 715 C C . PHE A 1 89 ? 14.042 6.806 -25.052 1.00 77.88 89 PHE A C 1
ATOM 717 O O . PHE A 1 89 ? 14.844 7.253 -25.872 1.00 77.88 89 PHE A O 1
ATOM 724 N N . ALA A 1 90 ? 13.541 7.561 -24.069 1.00 75.19 90 ALA A N 1
ATOM 725 C CA . ALA A 1 90 ? 13.894 8.965 -23.887 1.00 75.19 90 ALA A CA 1
ATOM 726 C C . ALA A 1 90 ? 15.394 9.157 -23.610 1.00 75.19 90 ALA A C 1
ATOM 728 O O . ALA A 1 90 ? 15.999 10.068 -24.172 1.00 75.19 90 ALA A O 1
ATOM 729 N N . ILE A 1 91 ? 16.015 8.282 -22.809 1.00 76.50 91 ILE A N 1
ATOM 730 C CA . ILE A 1 91 ? 17.462 8.314 -22.538 1.00 76.50 91 ILE A CA 1
ATOM 731 C C . ILE A 1 91 ? 18.260 8.025 -23.814 1.00 76.50 91 ILE A C 1
ATOM 733 O O . ILE A 1 91 ? 19.196 8.762 -24.130 1.00 76.50 91 ILE A O 1
ATOM 737 N N . ILE A 1 92 ? 17.895 6.986 -24.572 1.00 76.38 92 ILE A N 1
ATOM 738 C CA . ILE A 1 92 ? 18.564 6.649 -25.840 1.00 76.38 92 ILE A CA 1
ATOM 739 C C . ILE A 1 92 ? 18.443 7.817 -26.821 1.00 76.38 92 ILE A C 1
ATOM 741 O O . ILE A 1 92 ? 19.443 8.255 -27.390 1.00 76.38 92 ILE A O 1
ATOM 745 N N . LEU A 1 93 ? 17.236 8.363 -26.981 1.00 77.69 93 LEU A N 1
ATOM 746 C CA . LEU A 1 93 ? 16.979 9.489 -27.869 1.00 77.69 93 LEU A CA 1
ATOM 747 C C . LEU A 1 93 ? 17.768 10.732 -27.444 1.00 77.69 93 LEU A C 1
ATOM 749 O O . LEU A 1 93 ? 18.368 11.382 -28.296 1.00 77.69 93 LEU A O 1
ATOM 753 N N . ALA A 1 94 ? 17.826 11.037 -26.145 1.00 76.62 94 ALA A N 1
ATOM 754 C CA . ALA A 1 94 ? 18.614 12.146 -25.619 1.00 76.62 94 ALA A CA 1
ATOM 755 C C . ALA A 1 94 ? 20.106 11.983 -25.938 1.00 76.62 94 ALA A C 1
ATOM 757 O O . ALA A 1 94 ? 20.730 12.942 -26.383 1.00 76.62 94 ALA A O 1
ATOM 758 N N . ASN A 1 95 ? 20.663 10.776 -25.799 1.00 72.69 95 ASN A N 1
ATOM 759 C CA . ASN A 1 95 ? 22.055 10.494 -26.157 1.00 72.69 95 ASN A CA 1
ATOM 760 C C . ASN A 1 95 ? 22.304 10.619 -27.668 1.00 72.69 95 ASN A C 1
ATOM 762 O O . ASN A 1 95 ? 23.297 11.214 -28.075 1.00 72.69 95 ASN A O 1
ATOM 766 N N . ILE A 1 96 ? 21.397 10.115 -28.512 1.00 74.31 96 ILE A N 1
ATOM 767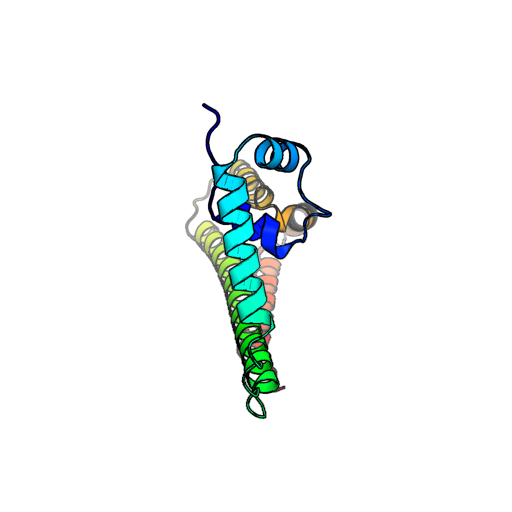 C CA . ILE A 1 96 ? 21.507 10.243 -29.974 1.00 74.31 96 ILE A CA 1
ATOM 768 C C . ILE A 1 96 ? 21.456 11.715 -30.388 1.00 74.31 96 ILE A C 1
ATOM 770 O O . ILE A 1 96 ? 22.318 12.177 -31.133 1.00 74.31 96 ILE A O 1
ATOM 774 N N . LEU A 1 97 ? 20.472 12.467 -29.888 1.00 74.81 97 LEU A N 1
ATOM 775 C CA . LEU A 1 97 ? 20.364 13.903 -30.142 1.00 74.81 97 LEU A CA 1
ATOM 776 C C . LEU A 1 97 ? 21.611 14.629 -29.638 1.00 74.81 97 LEU A C 1
ATOM 778 O O . LEU A 1 97 ? 22.153 15.478 -30.338 1.00 74.81 97 LEU A O 1
ATOM 782 N N . PHE A 1 98 ? 22.116 14.260 -28.467 1.00 68.25 98 PHE A N 1
ATOM 783 C CA . PHE A 1 98 ? 23.339 14.831 -27.933 1.00 68.25 98 PHE A CA 1
ATOM 784 C C . PHE A 1 98 ? 24.554 14.539 -28.825 1.00 68.25 98 PHE A C 1
ATOM 786 O O . PHE A 1 98 ? 25.340 15.441 -29.054 1.00 68.25 98 PHE A O 1
ATOM 793 N N . VAL A 1 99 ? 24.707 13.350 -29.410 1.00 70.56 99 VAL A N 1
ATOM 794 C CA . VAL A 1 99 ? 25.809 13.068 -30.356 1.00 70.56 99 VAL A CA 1
ATOM 795 C C . VAL A 1 99 ? 25.647 13.839 -31.670 1.00 70.56 99 VAL A C 1
ATOM 797 O O . VAL A 1 99 ? 26.628 14.309 -32.242 1.00 70.56 99 VAL A O 1
ATOM 800 N N . LEU A 1 100 ? 24.416 13.974 -32.166 1.00 70.31 100 LEU A N 1
ATOM 801 C CA . LEU A 1 100 ? 24.141 14.636 -33.444 1.00 70.31 100 LEU A CA 1
ATOM 802 C C . LEU A 1 100 ? 24.248 16.165 -33.361 1.00 70.31 100 LEU A C 1
ATOM 804 O O . LEU A 1 100 ? 24.684 16.803 -34.320 1.00 70.31 100 LEU A O 1
ATOM 808 N N . PHE A 1 101 ? 23.842 16.752 -32.234 1.00 72.81 101 PHE A N 1
ATOM 809 C CA . PHE A 1 101 ? 23.801 18.203 -32.021 1.00 72.81 101 PHE A CA 1
ATOM 810 C C . PHE A 1 101 ? 24.918 18.714 -31.096 1.00 72.81 101 PHE A C 1
ATOM 812 O O . PHE A 1 101 ? 25.251 19.902 -31.124 1.00 72.81 101 PHE A O 1
ATOM 819 N N . GLY A 1 102 ? 25.513 17.835 -30.290 1.00 58.91 102 GLY A N 1
ATOM 820 C CA . GLY A 1 102 ? 26.631 18.111 -29.395 1.00 58.91 102 GLY A CA 1
ATOM 821 C C . GLY A 1 102 ? 27.929 18.240 -30.177 1.00 58.91 102 GLY A C 1
ATOM 822 O O . GLY A 1 1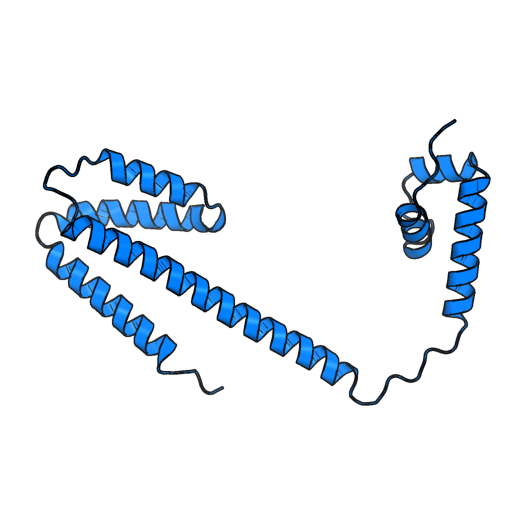02 ? 28.423 17.320 -30.820 1.00 58.91 102 GLY A O 1
ATOM 823 N N . ARG A 1 103 ? 28.456 19.457 -30.146 1.00 55.81 103 ARG A N 1
ATOM 824 C CA . ARG A 1 103 ? 29.687 19.899 -30.797 1.00 55.81 103 ARG A CA 1
ATOM 825 C C . ARG A 1 103 ? 30.929 19.094 -30.381 1.00 55.81 103 ARG A C 1
ATOM 827 O O . ARG A 1 103 ? 30.974 18.475 -29.328 1.00 55.81 103 ARG A O 1
ATOM 834 N N . LYS A 1 104 ? 31.968 19.236 -31.212 1.00 53.88 104 LYS A N 1
ATOM 835 C CA . LYS A 1 104 ? 33.287 18.568 -31.255 1.00 53.88 104 LYS A CA 1
ATOM 836 C C . LYS A 1 104 ? 34.152 18.534 -29.975 1.00 53.88 104 LYS A C 1
ATOM 838 O O . LYS A 1 104 ? 35.228 17.952 -30.041 1.00 53.88 104 LYS A O 1
ATOM 843 N N . ASP A 1 105 ? 33.705 19.073 -28.844 1.00 58.50 105 ASP A N 1
ATOM 844 C CA . ASP A 1 105 ? 34.495 19.170 -27.606 1.00 58.50 105 ASP A CA 1
ATOM 845 C C . ASP A 1 105 ? 33.821 18.386 -26.464 1.00 58.50 105 ASP A C 1
ATOM 847 O O . ASP A 1 105 ? 33.410 18.947 -25.451 1.00 58.50 105 ASP A O 1
ATOM 851 N N . PHE A 1 106 ? 33.645 17.076 -26.650 1.00 62.94 106 PHE A N 1
ATOM 852 C CA . PHE A 1 106 ? 33.109 16.189 -25.615 1.00 62.94 106 PHE A CA 1
ATOM 853 C C . PHE A 1 106 ? 34.207 15.864 -24.587 1.00 62.94 106 PHE A C 1
ATOM 855 O O . PHE A 1 106 ? 35.055 15.007 -24.836 1.00 62.94 106 PHE A O 1
ATOM 862 N N . SER A 1 107 ? 34.227 16.568 -23.451 1.00 61.62 107 SER A N 1
ATOM 863 C CA . SER A 1 107 ? 35.094 16.237 -22.312 1.00 61.62 107 SER A CA 1
ATOM 864 C C . SER A 1 107 ? 34.455 15.142 -21.445 1.00 61.62 107 SER A C 1
ATOM 866 O O . SER A 1 107 ? 33.243 15.132 -21.226 1.00 61.62 107 SER A O 1
ATOM 868 N N . GLY A 1 108 ? 35.266 14.195 -20.959 1.00 62.06 108 GLY A N 1
ATOM 869 C CA . GLY A 1 108 ? 34.811 13.009 -20.214 1.00 62.06 108 GLY A CA 1
ATOM 870 C C . GLY A 1 108 ? 34.021 13.300 -18.928 1.00 62.06 108 GLY A C 1
ATOM 871 O O . GLY A 1 108 ? 33.244 12.454 -18.492 1.00 62.06 108 GLY A O 1
ATOM 872 N N . ASP A 1 109 ? 34.141 14.510 -18.383 1.00 66.00 109 ASP A N 1
ATOM 873 C CA . ASP A 1 109 ? 33.532 14.943 -17.117 1.00 66.00 109 ASP A CA 1
ATOM 874 C C . ASP A 1 109 ? 31.993 14.850 -17.109 1.00 66.00 109 ASP A C 1
ATOM 876 O O . ASP A 1 109 ? 31.362 14.670 -16.067 1.00 66.00 109 ASP A O 1
ATOM 880 N N . MET A 1 110 ? 31.348 14.937 -18.277 1.00 58.72 110 MET A N 1
ATOM 881 C CA . MET A 1 110 ? 29.883 14.901 -18.362 1.00 58.72 110 MET A CA 1
ATOM 882 C C . MET A 1 110 ? 29.309 13.479 -18.212 1.00 58.72 110 MET A C 1
ATOM 884 O O . MET A 1 110 ? 28.183 13.300 -17.736 1.00 58.72 110 MET A O 1
ATOM 888 N N . LEU A 1 111 ? 30.087 12.451 -18.565 1.00 65.62 111 LEU A N 1
ATOM 889 C CA . LEU A 1 111 ? 29.683 11.047 -18.434 1.00 65.62 111 LEU A CA 1
ATOM 890 C C . LEU A 1 111 ? 29.620 10.638 -16.953 1.00 65.62 111 LEU A C 1
ATOM 892 O O . LEU A 1 111 ? 28.700 9.935 -16.533 1.00 65.62 111 LEU A O 1
ATOM 896 N N . GLU A 1 112 ? 30.531 11.180 -16.147 1.00 67.69 112 GLU A N 1
ATOM 897 C CA . GLU A 1 112 ? 30.594 10.969 -14.701 1.00 67.69 112 GLU A CA 1
ATOM 898 C C . GLU A 1 112 ? 29.369 11.565 -13.983 1.00 67.69 112 GLU A C 1
ATOM 900 O O . GLU A 1 112 ? 28.725 10.885 -13.183 1.00 67.69 112 GLU A O 1
ATOM 905 N N . SER A 1 113 ? 28.944 12.776 -14.365 1.00 64.56 113 SER A N 1
ATOM 906 C CA . SER A 1 113 ? 27.735 13.408 -13.811 1.00 64.56 113 SER A CA 1
ATOM 907 C C . SER A 1 113 ? 26.448 12.643 -14.156 1.00 64.56 113 SER A C 1
ATOM 909 O O . SER A 1 113 ? 25.541 12.521 -13.329 1.00 64.56 113 SER A O 1
ATOM 911 N N . THR A 1 114 ? 26.375 12.064 -15.358 1.00 62.19 114 THR A N 1
ATOM 912 C CA . THR A 1 114 ? 25.204 11.283 -15.792 1.00 62.19 114 THR A CA 1
ATOM 913 C C . THR A 1 114 ? 25.092 9.968 -15.011 1.00 62.19 114 THR A C 1
ATOM 915 O O . THR A 1 114 ? 23.996 9.583 -14.594 1.00 62.19 114 THR A O 1
ATOM 918 N N . LEU A 1 115 ? 26.225 9.306 -14.749 1.00 64.56 115 LEU A N 1
ATOM 919 C CA . LEU A 1 115 ? 26.290 8.106 -13.911 1.00 64.56 115 LEU A CA 1
ATOM 920 C C . LEU A 1 115 ? 25.931 8.403 -12.448 1.00 64.56 115 LEU A C 1
ATOM 922 O O . LEU A 1 115 ? 25.239 7.601 -11.823 1.00 64.56 115 LEU A O 1
ATOM 926 N N . GLU A 1 116 ? 26.321 9.563 -11.917 1.00 65.38 116 GLU A N 1
ATOM 927 C CA . GLU A 1 116 ? 25.992 9.966 -10.545 1.00 65.38 116 GLU A CA 1
ATOM 928 C C . GLU A 1 116 ? 24.477 10.152 -10.338 1.00 65.38 116 GLU A C 1
ATOM 930 O O . GLU A 1 116 ? 23.921 9.716 -9.326 1.00 65.38 116 GLU A O 1
ATOM 935 N N . VAL A 1 117 ? 23.780 10.756 -11.308 1.00 63.28 117 VAL A N 1
ATOM 936 C CA . VAL A 1 117 ? 22.316 10.927 -11.257 1.00 63.28 117 VAL A CA 1
ATOM 937 C C . VAL A 1 117 ? 21.602 9.577 -11.334 1.00 63.28 117 VAL A C 1
ATOM 939 O O . VAL A 1 117 ? 20.666 9.333 -10.571 1.00 63.28 117 VAL A O 1
ATOM 942 N N . LEU A 1 118 ? 22.073 8.676 -12.198 1.00 56.28 118 LEU A N 1
ATOM 943 C CA . LEU A 1 118 ? 21.550 7.312 -12.311 1.00 56.28 118 LEU A CA 1
ATOM 944 C C . LEU A 1 118 ? 21.776 6.490 -11.032 1.00 56.28 118 LEU A C 1
ATOM 946 O O . LEU A 1 118 ? 20.891 5.739 -10.630 1.00 56.28 118 LEU A O 1
ATOM 950 N N . HIS A 1 119 ? 22.909 6.672 -10.350 1.00 59.88 119 HIS A N 1
ATOM 951 C CA . HIS A 1 119 ? 23.230 5.963 -9.107 1.00 59.88 119 HIS A CA 1
ATOM 952 C C . HIS A 1 119 ? 22.411 6.456 -7.896 1.00 59.88 119 HIS A C 1
ATOM 954 O O . HIS A 1 119 ? 22.229 5.718 -6.928 1.00 59.88 119 HIS A O 1
ATOM 960 N N . LYS A 1 120 ? 21.889 7.693 -7.931 1.00 62.53 120 LYS A N 1
ATOM 961 C CA . LYS A 1 120 ? 20.996 8.234 -6.884 1.00 62.53 120 LYS A CA 1
ATOM 962 C C . LYS A 1 120 ? 19.574 7.670 -6.948 1.00 62.53 120 LYS A C 1
ATOM 964 O O . LYS A 1 120 ? 18.857 7.738 -5.950 1.00 62.53 120 LYS A O 1
ATOM 969 N N . PHE A 1 121 ? 19.168 7.072 -8.067 1.00 62.03 121 PHE A N 1
ATOM 970 C CA . PHE A 1 121 ? 17.938 6.288 -8.122 1.00 62.03 121 PHE A CA 1
ATOM 971 C C . PHE A 1 121 ? 18.191 4.913 -7.493 1.00 62.03 121 PHE A C 1
ATOM 973 O O . PHE A 1 121 ? 18.734 4.014 -8.128 1.00 62.03 121 PHE A O 1
ATOM 980 N N . SER A 1 122 ? 17.781 4.747 -6.232 1.00 51.72 122 SER A N 1
ATOM 981 C CA . SER A 1 122 ? 18.001 3.537 -5.417 1.00 51.72 122 SER A CA 1
ATOM 982 C C . SER A 1 122 ? 17.525 2.233 -6.068 1.00 51.72 122 SER A C 1
ATOM 984 O O . SER A 1 122 ? 18.070 1.173 -5.779 1.00 51.72 122 SER A O 1
ATOM 986 N N . PHE A 1 123 ? 16.559 2.310 -6.986 1.00 59.56 123 PHE A N 1
ATOM 987 C CA . PHE A 1 123 ? 16.069 1.178 -7.776 1.00 59.56 123 PHE A CA 1
ATOM 988 C C . PHE A 1 123 ? 17.127 0.589 -8.728 1.00 59.56 123 PHE A C 1
ATOM 990 O O . PHE A 1 123 ? 17.062 -0.583 -9.081 1.00 59.56 123 PHE A O 1
ATOM 997 N N . PHE A 1 124 ? 18.115 1.386 -9.138 1.00 53.50 124 PHE A N 1
ATOM 998 C CA . PHE A 1 124 ? 19.073 1.021 -10.177 1.00 53.50 124 PHE A CA 1
ATOM 999 C C . PHE A 1 124 ? 20.497 0.787 -9.664 1.00 53.50 124 PHE A C 1
ATOM 1001 O O . PHE A 1 124 ? 21.358 0.479 -10.478 1.00 53.50 124 PHE A O 1
ATOM 1008 N N . GLY A 1 125 ? 20.780 0.891 -8.361 1.00 59.09 125 GLY A N 1
ATOM 1009 C CA . GLY A 1 125 ? 22.157 0.877 -7.832 1.00 59.09 125 GLY A CA 1
ATOM 1010 C C . GLY A 1 125 ? 23.008 -0.320 -8.287 1.00 59.09 125 GLY A C 1
ATOM 1011 O O . GLY A 1 125 ? 24.120 -0.148 -8.793 1.00 59.09 125 GLY A O 1
ATOM 1012 N N . ASP A 1 126 ? 22.462 -1.534 -8.203 1.00 70.81 126 ASP A N 1
ATOM 1013 C CA . ASP A 1 126 ? 23.166 -2.750 -8.640 1.00 70.81 126 ASP A CA 1
ATOM 1014 C C . ASP A 1 126 ? 23.236 -2.866 -10.173 1.00 70.81 126 ASP A C 1
ATOM 1016 O O . ASP A 1 126 ? 24.236 -3.322 -10.743 1.00 70.81 126 ASP A O 1
ATOM 1020 N N . TRP A 1 127 ? 22.198 -2.386 -10.864 1.00 63.12 127 TRP A N 1
ATOM 1021 C CA . TRP A 1 127 ? 22.114 -2.386 -12.326 1.00 63.12 127 TRP A CA 1
ATOM 1022 C C . TRP A 1 127 ? 23.086 -1.381 -12.956 1.00 63.12 127 TRP A C 1
ATOM 1024 O O . TRP A 1 127 ? 23.751 -1.696 -13.938 1.00 63.12 127 TRP A O 1
ATOM 1034 N N . VAL A 1 128 ? 23.235 -0.200 -12.356 1.00 59.88 128 VAL A N 1
ATOM 1035 C CA . VAL A 1 128 ? 24.136 0.879 -12.783 1.00 59.88 128 VAL A CA 1
ATOM 1036 C C . VAL A 1 128 ? 25.585 0.473 -12.590 1.00 59.88 128 VAL A C 1
ATOM 1038 O O . VAL A 1 128 ? 26.386 0.693 -13.489 1.00 59.88 128 VAL A O 1
ATOM 1041 N N . ASN A 1 129 ? 25.931 -0.190 -11.483 1.00 67.00 129 ASN A N 1
ATOM 1042 C CA . ASN A 1 129 ? 27.285 -0.715 -11.287 1.00 67.00 129 ASN A CA 1
ATOM 1043 C C . ASN A 1 129 ? 27.637 -1.819 -12.297 1.00 67.00 129 ASN A C 1
ATOM 1045 O O . ASN A 1 129 ? 28.769 -1.885 -12.783 1.00 67.00 129 ASN A O 1
ATOM 1049 N N . THR A 1 130 ? 26.665 -2.661 -12.652 1.00 70.31 130 THR A N 1
ATOM 1050 C CA . THR A 1 130 ? 26.834 -3.690 -13.689 1.00 70.31 130 THR A CA 1
ATOM 1051 C C . THR A 1 130 ? 26.968 -3.058 -15.077 1.00 70.31 130 THR A C 1
ATOM 1053 O O . THR A 1 130 ? 27.877 -3.408 -15.831 1.00 70.31 130 THR A O 1
ATOM 1056 N N . LEU A 1 131 ? 26.136 -2.059 -15.384 1.00 61.38 131 LEU A N 1
ATOM 1057 C CA . LEU A 1 131 ? 26.213 -1.284 -16.618 1.00 61.38 131 LEU A CA 1
ATOM 1058 C C . LEU A 1 131 ? 27.522 -0.507 -16.727 1.00 61.38 131 LEU A C 1
ATOM 1060 O O . LEU A 1 131 ? 28.141 -0.566 -17.777 1.00 61.38 131 LEU A O 1
ATOM 1064 N N . ALA A 1 132 ? 27.991 0.157 -15.673 1.00 64.38 132 ALA A N 1
ATOM 1065 C CA . ALA A 1 132 ? 29.238 0.921 -15.678 1.00 64.38 132 ALA A CA 1
ATOM 1066 C C . ALA A 1 132 ? 30.458 0.026 -15.948 1.00 64.38 132 ALA A C 1
ATOM 1068 O O . ALA A 1 132 ? 31.296 0.364 -16.783 1.00 64.38 132 ALA A O 1
ATOM 1069 N N . LYS A 1 133 ? 30.518 -1.158 -15.319 1.00 68.75 133 LYS A N 1
ATOM 1070 C CA . LYS A 1 133 ? 31.548 -2.173 -15.607 1.00 68.75 133 LYS A CA 1
ATOM 1071 C C . LYS A 1 133 ? 31.436 -2.731 -17.024 1.00 68.75 133 LYS A C 1
ATOM 1073 O O . LYS A 1 133 ? 32.452 -2.979 -17.663 1.00 68.75 133 LYS A O 1
ATOM 1078 N N . SER A 1 134 ? 30.217 -2.921 -17.531 1.00 62.03 134 SER A N 1
ATOM 1079 C CA . SER A 1 134 ? 30.029 -3.321 -18.927 1.00 62.03 134 SER A CA 1
ATOM 1080 C C . SER A 1 134 ? 30.456 -2.203 -19.885 1.00 62.03 134 SER A C 1
ATOM 1082 O O . SER A 1 134 ? 31.148 -2.474 -20.854 1.00 62.03 134 SER A O 1
ATOM 1084 N N . MET A 1 135 ? 30.154 -0.943 -19.564 1.00 56.88 135 MET A N 1
ATOM 1085 C CA . MET A 1 135 ? 30.464 0.234 -20.369 1.00 56.88 135 MET A CA 1
ATOM 1086 C C . MET A 1 135 ? 31.964 0.493 -20.444 1.00 56.88 135 MET A C 1
ATOM 1088 O O . MET A 1 135 ? 32.429 0.831 -21.521 1.00 56.88 135 MET A O 1
ATOM 1092 N N . SER A 1 136 ? 32.736 0.281 -19.371 1.00 63.75 136 SER A N 1
ATOM 1093 C CA . SER A 1 136 ? 34.198 0.430 -19.421 1.00 63.75 136 SER A CA 1
ATOM 1094 C C . SER A 1 136 ? 34.854 -0.612 -20.339 1.00 63.75 136 SER A C 1
ATOM 1096 O O . SER A 1 136 ? 35.673 -0.260 -21.190 1.00 63.75 136 SER A O 1
ATOM 1098 N N . ILE A 1 137 ? 34.411 -1.873 -20.254 1.00 64.81 137 ILE A N 1
ATOM 1099 C CA . ILE A 1 137 ? 34.822 -2.958 -21.164 1.00 64.81 137 ILE A CA 1
ATOM 1100 C C . ILE A 1 137 ? 34.386 -2.644 -22.605 1.00 64.81 137 ILE A C 1
ATOM 1102 O O . ILE A 1 137 ? 35.146 -2.837 -23.555 1.00 64.81 137 ILE A O 1
ATOM 1106 N N . PHE A 1 138 ? 33.176 -2.109 -22.779 1.00 53.75 138 PHE A N 1
ATOM 1107 C CA . PHE A 1 138 ? 32.667 -1.658 -24.071 1.00 53.75 138 PHE A CA 1
ATOM 1108 C C . PHE A 1 138 ? 33.495 -0.492 -24.627 1.00 53.75 138 PHE A C 1
ATOM 1110 O O . PHE A 1 138 ? 33.867 -0.533 -25.789 1.00 53.75 138 PHE A O 1
ATOM 1117 N N . THR A 1 139 ? 33.863 0.522 -23.844 1.00 60.44 139 THR A N 1
ATOM 1118 C CA . THR A 1 139 ? 34.662 1.658 -24.339 1.00 60.44 139 THR A CA 1
ATOM 1119 C C . THR A 1 139 ? 36.055 1.243 -24.810 1.00 60.44 139 THR A C 1
ATOM 1121 O O . THR A 1 139 ? 36.522 1.762 -25.824 1.00 60.44 139 THR A O 1
ATOM 1124 N N . GLU A 1 140 ? 36.686 0.260 -24.156 1.00 65.25 140 GLU A N 1
ATOM 1125 C CA . GLU A 1 140 ? 37.947 -0.322 -24.636 1.00 65.25 140 GLU A CA 1
ATOM 1126 C C . GLU A 1 140 ? 37.755 -1.077 -25.961 1.00 65.25 140 GLU A C 1
ATOM 1128 O O . GLU A 1 140 ? 38.521 -0.873 -26.907 1.00 65.25 140 GLU A O 1
ATOM 1133 N N . LEU A 1 141 ? 36.688 -1.877 -26.077 1.00 54.28 141 LEU A N 1
ATOM 1134 C CA . LEU A 1 141 ? 36.348 -2.621 -27.299 1.00 54.28 141 LEU A CA 1
ATOM 1135 C C . LEU A 1 141 ? 35.907 -1.717 -28.470 1.00 54.28 141 LEU A C 1
ATOM 1137 O O . LEU A 1 141 ? 36.073 -2.080 -29.635 1.00 54.28 141 LEU A O 1
ATOM 1141 N N . PHE A 1 142 ? 35.341 -0.542 -28.189 1.00 55.72 142 PHE A N 1
ATOM 1142 C CA . PHE A 1 142 ? 34.663 0.308 -29.177 1.00 55.72 142 PHE A CA 1
ATOM 1143 C C . PHE A 1 142 ? 35.548 1.388 -29.802 1.00 55.72 142 PHE A C 1
ATOM 1145 O O . PHE A 1 142 ? 35.122 2.016 -30.776 1.00 55.72 142 PHE A O 1
ATOM 1152 N N . SER A 1 143 ? 36.780 1.563 -29.317 1.00 63.09 143 SER A N 1
ATOM 1153 C CA . SER A 1 143 ? 37.738 2.557 -29.825 1.00 63.09 143 SER A CA 1
ATOM 1154 C C . SER A 1 143 ? 38.077 2.417 -31.325 1.00 63.09 143 SER A C 1
ATOM 1156 O O . SER A 1 143 ? 38.597 3.362 -31.914 1.00 63.09 143 SER A O 1
ATOM 1158 N N . GLY A 1 144 ? 37.725 1.293 -31.974 1.00 61.06 144 GLY A N 1
ATOM 1159 C CA . GLY A 1 144 ? 37.888 1.084 -33.424 1.00 61.06 144 GLY A CA 1
ATOM 1160 C C . GLY A 1 144 ? 36.606 0.867 -34.252 1.00 61.06 144 GLY A C 1
ATOM 1161 O O . GLY A 1 144 ? 36.592 1.216 -35.429 1.00 61.06 144 GLY A O 1
ATOM 1162 N N . TYR A 1 145 ? 35.524 0.318 -33.679 1.00 58.50 145 TYR A N 1
ATOM 1163 C CA . TYR A 1 145 ? 34.328 -0.131 -34.434 1.00 58.50 145 TYR A CA 1
ATOM 1164 C C . TYR A 1 145 ? 32.988 0.374 -33.870 1.00 58.50 145 TYR A C 1
ATOM 1166 O O . TYR A 1 145 ? 31.920 -0.120 -34.247 1.00 58.50 145 TYR A O 1
ATOM 1174 N N . GLY A 1 146 ? 33.015 1.365 -32.974 1.00 58.59 146 GLY A N 1
ATOM 1175 C CA . GLY A 1 146 ? 31.867 1.695 -32.128 1.00 58.59 146 GLY A CA 1
ATOM 1176 C C . GLY A 1 146 ? 30.569 2.084 -32.845 1.00 58.59 146 GLY A C 1
ATOM 1177 O O . GLY A 1 146 ? 29.489 1.790 -32.339 1.00 58.59 146 GLY A O 1
ATOM 1178 N N . LEU A 1 147 ? 30.640 2.649 -34.054 1.00 55.38 147 LEU A N 1
ATOM 1179 C CA . LEU A 1 147 ? 29.456 3.008 -34.852 1.00 55.38 147 LEU A CA 1
ATOM 1180 C C . LEU A 1 147 ? 28.664 1.789 -35.362 1.00 55.38 147 LEU A C 1
ATOM 1182 O O . LEU A 1 147 ? 27.433 1.828 -35.432 1.00 55.38 147 LEU A O 1
ATOM 1186 N N . ILE A 1 148 ? 29.345 0.689 -35.694 1.00 62.91 148 ILE A N 1
ATOM 1187 C CA . ILE A 1 148 ? 28.696 -0.528 -36.211 1.00 62.91 148 ILE A CA 1
ATOM 1188 C C . ILE A 1 148 ? 27.974 -1.257 -35.075 1.00 62.91 148 ILE A C 1
ATOM 1190 O O . ILE A 1 148 ? 26.863 -1.750 -35.245 1.00 62.91 148 ILE A O 1
ATOM 1194 N N . PHE A 1 149 ? 28.560 -1.266 -33.881 1.00 59.97 149 PHE A N 1
ATOM 1195 C CA . PHE A 1 149 ? 27.913 -1.874 -32.727 1.00 59.97 149 PHE A CA 1
ATOM 1196 C C . PHE A 1 149 ? 26.777 -1.021 -32.152 1.00 59.97 149 PHE A C 1
ATOM 1198 O O . PHE A 1 149 ? 25.763 -1.583 -31.755 1.00 59.97 149 PHE A O 1
ATOM 1205 N N . LEU A 1 150 ? 26.899 0.313 -32.130 1.00 61.91 150 LEU A N 1
ATOM 1206 C CA . LEU A 1 150 ? 25.800 1.199 -31.718 1.00 61.91 150 LEU A CA 1
ATOM 1207 C C . LEU A 1 150 ? 24.583 1.047 -32.633 1.00 61.91 150 LEU A C 1
ATOM 1209 O O . LEU A 1 150 ? 23.456 0.975 -32.150 1.00 61.91 150 LEU A O 1
ATOM 1213 N N . SER A 1 151 ? 24.809 0.940 -33.945 1.00 62.28 151 SER A N 1
ATOM 1214 C CA . SER A 1 151 ? 23.727 0.673 -34.897 1.00 62.28 151 SER A CA 1
ATOM 1215 C C . SER A 1 151 ? 23.135 -0.726 -34.715 1.00 62.28 151 SER A C 1
ATOM 1217 O O . SER A 1 151 ? 21.914 -0.852 -34.681 1.00 62.28 151 SER A O 1
ATOM 1219 N N . ALA A 1 152 ? 23.953 -1.761 -34.498 1.00 65.62 152 ALA A N 1
ATOM 1220 C CA . ALA A 1 152 ? 23.457 -3.105 -34.199 1.00 65.62 152 ALA A CA 1
ATOM 1221 C C . ALA A 1 152 ? 22.642 -3.158 -32.892 1.00 65.62 152 ALA A C 1
ATOM 1223 O O . ALA A 1 152 ? 21.559 -3.735 -32.872 1.00 65.62 152 ALA A O 1
ATOM 1224 N N . ALA A 1 153 ? 23.113 -2.514 -31.821 1.00 65.38 153 ALA A N 1
ATOM 1225 C CA . ALA A 1 153 ? 22.416 -2.449 -30.537 1.00 65.38 153 ALA A CA 1
ATOM 1226 C C . ALA A 1 153 ? 21.094 -1.675 -30.641 1.00 65.38 153 ALA A C 1
ATOM 1228 O O . ALA A 1 153 ? 20.081 -2.119 -30.105 1.00 65.38 153 ALA A O 1
ATOM 1229 N N . ALA A 1 154 ? 21.074 -0.565 -31.385 1.00 66.00 154 ALA A N 1
ATOM 1230 C CA . ALA A 1 154 ? 19.847 0.172 -31.671 1.00 66.00 154 ALA A CA 1
ATOM 1231 C C . ALA A 1 154 ? 18.851 -0.678 -32.477 1.00 66.00 154 ALA A C 1
ATOM 1233 O O . ALA A 1 154 ? 17.666 -0.693 -32.155 1.00 66.00 154 ALA A O 1
ATOM 1234 N N . ILE A 1 155 ? 19.319 -1.435 -33.477 1.00 69.06 155 ILE A N 1
ATOM 1235 C CA . ILE A 1 155 ? 18.479 -2.359 -34.252 1.00 69.06 155 ILE A CA 1
ATOM 1236 C C . ILE A 1 155 ? 17.912 -3.463 -33.351 1.00 69.06 155 ILE A C 1
ATOM 1238 O O . ILE A 1 155 ? 16.715 -3.723 -33.407 1.00 69.06 155 ILE A O 1
ATOM 1242 N N . PHE A 1 156 ? 18.724 -4.070 -32.481 1.00 70.38 156 PHE A N 1
ATOM 1243 C CA . PHE A 1 156 ? 18.252 -5.078 -31.527 1.00 70.38 156 PHE A CA 1
ATOM 1244 C C . PHE A 1 156 ? 17.225 -4.513 -30.543 1.00 70.38 156 PHE A C 1
ATOM 1246 O O . PHE A 1 156 ? 16.203 -5.152 -30.304 1.00 70.38 156 PHE A O 1
ATOM 1253 N N . ALA A 1 157 ? 17.449 -3.305 -30.021 1.00 69.38 157 ALA A N 1
ATOM 1254 C CA . ALA A 1 157 ? 16.496 -2.630 -29.145 1.00 69.38 157 ALA A CA 1
ATOM 1255 C C . ALA A 1 157 ? 15.167 -2.340 -29.864 1.00 69.38 157 ALA A C 1
ATOM 1257 O O . ALA A 1 157 ? 14.102 -2.548 -29.287 1.00 69.38 157 ALA A O 1
ATOM 1258 N N . ILE A 1 158 ? 15.215 -1.923 -31.134 1.00 70.69 158 ILE A N 1
ATOM 1259 C CA . ILE A 1 158 ? 14.022 -1.705 -31.962 1.00 70.69 158 ILE A CA 1
ATOM 1260 C C . ILE A 1 158 ? 13.294 -3.026 -32.235 1.00 70.69 158 ILE A C 1
ATOM 1262 O O . ILE A 1 158 ? 12.078 -3.070 -32.095 1.00 70.69 158 ILE A O 1
ATOM 1266 N N . ILE A 1 159 ? 14.003 -4.101 -32.594 1.00 71.19 159 ILE A N 1
ATOM 1267 C CA . ILE A 1 159 ? 13.394 -5.419 -32.843 1.00 71.19 159 ILE A CA 1
ATOM 1268 C C . ILE A 1 159 ? 12.707 -5.935 -31.578 1.00 71.19 159 ILE A C 1
ATOM 1270 O O . ILE A 1 159 ? 11.547 -6.328 -31.642 1.00 71.19 159 ILE A O 1
ATOM 1274 N N . PHE A 1 160 ? 13.381 -5.867 -30.430 1.00 73.31 160 PHE A N 1
ATOM 1275 C CA . PHE A 1 160 ? 12.822 -6.298 -29.149 1.00 73.31 160 PHE A CA 1
ATOM 1276 C C . PHE A 1 160 ? 11.591 -5.470 -28.752 1.00 73.31 160 PHE A C 1
ATOM 1278 O O . PHE A 1 160 ? 10.587 -6.009 -28.287 1.00 73.31 160 PHE A O 1
ATOM 1285 N N . PHE A 1 161 ? 11.639 -4.156 -28.986 1.00 71.44 161 PHE A N 1
ATOM 1286 C CA . PHE A 1 161 ? 10.503 -3.268 -28.759 1.00 71.44 161 PHE A CA 1
ATOM 1287 C C . PHE A 1 161 ? 9.325 -3.602 -29.683 1.00 71.44 161 PHE A C 1
ATOM 1289 O O . PHE A 1 161 ? 8.189 -3.696 -29.226 1.00 71.44 161 PHE A O 1
ATOM 1296 N N . LEU A 1 162 ? 9.586 -3.823 -30.973 1.00 72.56 162 LEU A N 1
ATOM 1297 C CA . LEU A 1 162 ? 8.559 -4.202 -31.940 1.00 72.56 162 LEU A CA 1
ATOM 1298 C C . LEU A 1 162 ? 7.938 -5.557 -31.599 1.00 72.56 162 LEU A C 1
ATOM 1300 O O . LEU A 1 162 ? 6.723 -5.677 -31.674 1.00 72.56 162 LEU A O 1
ATOM 1304 N N . GLU A 1 163 ? 8.728 -6.545 -31.184 1.00 72.56 163 GLU A N 1
ATOM 1305 C CA . GLU A 1 163 ? 8.225 -7.854 -30.762 1.00 72.56 163 GLU A CA 1
ATOM 1306 C C . GLU A 1 163 ? 7.266 -7.723 -29.572 1.00 72.56 163 GLU A C 1
ATOM 1308 O O . GLU A 1 163 ? 6.150 -8.236 -29.620 1.00 72.56 163 GLU A O 1
ATOM 1313 N N . LYS A 1 164 ? 7.646 -6.953 -28.544 1.00 66.75 164 LYS A N 1
ATOM 1314 C CA . LYS A 1 164 ? 6.814 -6.756 -27.349 1.00 66.75 164 LYS A CA 1
ATOM 1315 C C . LYS A 1 164 ? 5.577 -5.887 -27.576 1.00 66.75 164 LYS A C 1
ATOM 1317 O O . LYS A 1 164 ? 4.569 -6.100 -26.911 1.00 66.75 164 LYS A O 1
ATOM 1322 N N . VAL A 1 165 ? 5.633 -4.921 -28.493 1.00 70.88 165 VAL A N 1
ATOM 1323 C CA . VAL A 1 165 ? 4.503 -4.019 -28.776 1.00 70.88 165 VAL A CA 1
ATOM 1324 C C . VAL A 1 165 ? 3.543 -4.597 -29.818 1.00 70.88 165 VAL A C 1
ATOM 1326 O O . VAL A 1 165 ? 2.333 -4.424 -29.688 1.00 70.88 165 VAL A O 1
ATOM 1329 N N . LEU A 1 166 ? 4.052 -5.258 -30.864 1.00 69.56 166 LEU A N 1
ATOM 1330 C CA . LEU A 1 166 ? 3.230 -5.745 -31.980 1.00 69.56 166 LEU A CA 1
ATOM 1331 C C . LEU A 1 166 ? 2.698 -7.158 -31.784 1.00 69.56 166 LEU A C 1
ATOM 1333 O O . LEU A 1 166 ? 1.712 -7.504 -32.433 1.00 69.56 166 LEU A O 1
ATOM 1337 N N . ILE A 1 167 ? 3.320 -7.966 -30.926 1.00 72.62 167 ILE A N 1
ATOM 1338 C CA . ILE A 1 167 ? 2.816 -9.293 -30.578 1.00 72.62 167 ILE A CA 1
ATOM 1339 C C . ILE A 1 167 ? 2.242 -9.199 -29.163 1.00 72.62 167 ILE A C 1
ATOM 1341 O O . ILE A 1 167 ? 2.924 -9.558 -28.202 1.00 72.62 167 ILE A O 1
ATOM 1345 N N . PRO A 1 168 ? 1.006 -8.691 -28.987 1.00 57.41 168 PRO A N 1
ATOM 1346 C CA . PRO A 1 168 ? 0.329 -8.869 -27.717 1.00 57.41 168 PRO A CA 1
ATOM 1347 C C . PRO A 1 168 ? 0.228 -10.377 -27.486 1.00 57.41 168 PRO A C 1
ATOM 1349 O O . PRO A 1 168 ? -0.309 -11.100 -28.329 1.00 57.41 168 PRO A O 1
ATOM 1352 N N . GLU A 1 169 ? 0.797 -10.863 -26.381 1.00 61.09 169 GLU A N 1
ATOM 1353 C CA . GLU A 1 169 ? 0.588 -12.242 -25.950 1.00 61.09 169 GLU A CA 1
ATOM 1354 C C . GLU A 1 169 ? -0.924 -12.440 -25.800 1.00 61.09 169 GLU A C 1
ATOM 1356 O O . GLU A 1 169 ? -1.531 -11.980 -24.835 1.00 61.09 169 GLU A O 1
ATOM 1361 N N . HIS A 1 170 ? -1.550 -13.075 -26.792 1.00 50.22 170 HIS A N 1
ATOM 1362 C CA . HIS A 1 170 ? -2.908 -13.579 -26.671 1.00 50.22 170 HIS A CA 1
ATOM 1363 C C . HIS A 1 170 ? -2.863 -14.744 -25.680 1.00 50.22 170 HIS A C 1
ATOM 1365 O O . HIS A 1 170 ? -2.622 -15.890 -26.062 1.00 50.22 170 HIS A O 1
ATOM 1371 N N . LYS A 1 171 ? -3.026 -14.412 -24.402 1.00 48.44 171 LYS A N 1
ATOM 1372 C CA . LYS A 1 171 ? -3.428 -15.335 -23.344 1.00 48.44 171 LYS A CA 1
ATOM 1373 C C . LYS A 1 171 ? -4.924 -15.196 -23.107 1.00 48.44 171 LYS A C 1
ATOM 1375 O O . LYS A 1 171 ? -5.422 -14.050 -23.186 1.00 48.44 171 LYS A O 1
#

pLDDT: mean 77.83, std 15.11, range [48.44, 98.38]

Radius of gyration: 30.09 Å; chains: 1; bounding box: 65×35×71 Å

Foldseek 3Di:
DDDADDPVLLVVCLVVDVPPDDPVVVVCCVVPVVSVVSNVVVNVVVVVVVPPPDPDDDPCNVVVVVVVVVVVVVVVVVVVVVVVLVVVVVVLVVVVCCVVVPDDDDDPVVVVVVLVVQCVPVVCVVVSVVVVVVVVVVVVVCPPPVVVVSVVVVVVSVVVVCCPPVDDPPD

Sequence (171 aa):
MRAHLTDEQLQEIVDNDLQNVEPEINQHLQSCWHCTQQVQQYRMISKILADDPAPEIPAGFADAVVQHIVIREEKHEKWVESSIFGGIFAIILANILFVLFGRKDFSGDMLESTLEVLHKFSFFGDWVNTLAKSMSIFTELFSGYGLIFLSAAAIFAIIFFLEKVLIPEHK

Secondary structure (DSSP, 8-state):
-PPPPPHHHHHHHHHT-GGG--HHHHHHHHH-HHHHHHHHHHHHHHHHHHHSPPPPPPTTHHHHHHHHHHHHHHHHHHHHHHHHHHHHHHHHHHHHHHHHHS-S---THHHHHHHHHHHHSGGGHHHHHHHHHHHHHHHHHHTTTHHHHHHHHHHHHHHHHHHHHHS----